Protein AF-A0A523JPT5-F1 (afdb_monomer)

Structure (mmCIF, N/CA/C/O backbone):
data_AF-A0A523JPT5-F1
#
_entry.id   AF-A0A523JPT5-F1
#
loop_
_atom_site.group_PDB
_atom_site.id
_atom_site.type_symbol
_atom_site.label_atom_id
_atom_site.label_alt_id
_atom_site.label_comp_id
_atom_site.label_asym_id
_atom_site.label_entity_id
_atom_site.label_seq_id
_atom_site.pdbx_PDB_ins_code
_atom_site.Cartn_x
_atom_site.Cartn_y
_atom_site.Cartn_z
_atom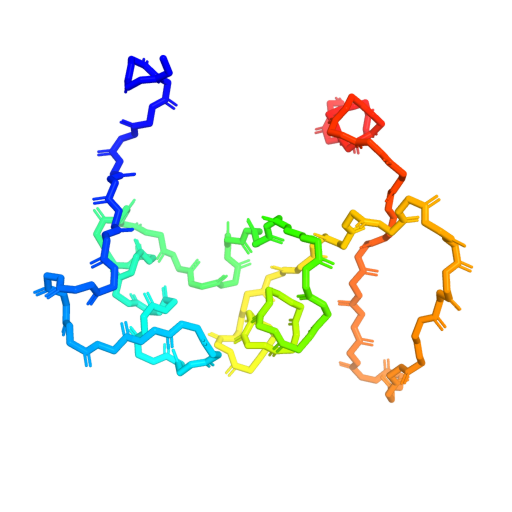_site.occupancy
_atom_site.B_iso_or_equiv
_atom_site.auth_seq_id
_atom_site.auth_comp_id
_atom_site.auth_asym_id
_atom_site.auth_atom_id
_atom_site.pdbx_PDB_model_num
ATOM 1 N N . LEU A 1 1 ? 9.494 12.790 11.562 1.00 85.62 1 LEU A N 1
ATOM 2 C CA . LEU A 1 1 ? 8.439 12.024 10.862 1.00 85.62 1 LEU A CA 1
ATOM 3 C C . LEU A 1 1 ? 7.201 11.801 11.725 1.00 85.62 1 LEU A C 1
ATOM 5 O O . LEU A 1 1 ? 6.123 11.994 11.199 1.00 85.62 1 LEU A O 1
ATOM 9 N N . ALA A 1 2 ? 7.329 11.475 13.018 1.00 84.88 2 ALA A N 1
ATOM 10 C CA . ALA A 1 2 ? 6.192 11.144 13.893 1.00 84.88 2 ALA A CA 1
ATOM 11 C C . ALA A 1 2 ? 4.979 12.102 13.830 1.00 84.88 2 ALA A C 1
ATOM 13 O O . ALA A 1 2 ? 3.855 11.632 13.834 1.00 84.88 2 ALA A O 1
ATOM 14 N N . GLY A 1 3 ? 5.184 13.418 13.689 1.00 95.50 3 GLY A N 1
ATOM 15 C CA . GLY A 1 3 ? 4.082 14.389 13.583 1.00 95.50 3 GLY A CA 1
ATOM 16 C C . GLY A 1 3 ? 3.225 14.314 12.308 1.00 95.50 3 GLY A C 1
ATOM 17 O O . GLY A 1 3 ? 2.306 15.110 12.174 1.00 95.50 3 GLY A O 1
ATOM 18 N N . TYR A 1 4 ? 3.533 13.408 11.375 1.00 95.62 4 TYR A N 1
ATOM 19 C CA . TYR A 1 4 ? 2.767 13.183 10.143 1.00 95.62 4 TYR A CA 1
ATOM 20 C C . TYR A 1 4 ? 1.948 11.881 10.161 1.00 95.62 4 TYR A C 1
ATOM 22 O O . TYR A 1 4 ? 1.300 11.579 9.165 1.00 95.62 4 TYR A O 1
ATOM 30 N N . PHE A 1 5 ? 2.011 11.089 11.238 1.00 96.44 5 PHE A N 1
ATOM 31 C CA . PHE A 1 5 ? 1.385 9.766 11.302 1.00 96.44 5 PHE A CA 1
ATOM 32 C C . PHE A 1 5 ? 0.457 9.651 12.511 1.00 96.44 5 PHE A C 1
ATOM 34 O O . PHE A 1 5 ? 0.906 9.803 13.645 1.00 96.44 5 PHE A O 1
ATOM 41 N N . ASP A 1 6 ? -0.809 9.313 12.264 1.00 96.06 6 ASP A N 1
ATOM 42 C CA . ASP A 1 6 ? -1.807 9.067 13.317 1.00 96.06 6 ASP A CA 1
ATOM 43 C C . ASP A 1 6 ? -1.599 7.719 14.029 1.00 96.06 6 ASP A C 1
ATOM 45 O O . ASP A 1 6 ? -1.977 7.553 15.186 1.00 96.06 6 ASP A O 1
ATOM 49 N N . HIS A 1 7 ? -0.974 6.753 13.346 1.00 94.50 7 HIS A N 1
ATOM 50 C CA . HIS A 1 7 ? -0.648 5.431 13.881 1.00 94.50 7 HIS A CA 1
ATOM 51 C C . HIS A 1 7 ? 0.732 4.983 13.405 1.00 94.50 7 HIS A C 1
ATOM 53 O O . HIS A 1 7 ? 1.080 5.147 12.234 1.00 94.50 7 HIS A O 1
ATOM 59 N N . ILE A 1 8 ? 1.507 4.373 14.301 1.00 94.12 8 ILE A N 1
ATOM 60 C CA . ILE A 1 8 ? 2.782 3.725 13.982 1.00 94.12 8 ILE A CA 1
ATOM 61 C C . ILE A 1 8 ? 2.671 2.273 14.432 1.00 94.12 8 ILE A C 1
ATOM 63 O O . ILE A 1 8 ? 2.511 2.004 15.617 1.00 94.12 8 ILE A O 1
ATOM 67 N N . GLN A 1 9 ? 2.772 1.344 13.480 1.00 92.75 9 GLN A N 1
ATOM 68 C CA . GLN A 1 9 ? 2.758 -0.086 13.761 1.00 92.75 9 GLN A CA 1
ATOM 69 C C . GLN A 1 9 ? 4.149 -0.684 13.588 1.00 92.75 9 GLN A C 1
ATOM 71 O O . GLN A 1 9 ? 4.707 -0.651 12.490 1.00 92.75 9 GLN A O 1
ATOM 76 N N . VAL A 1 10 ? 4.672 -1.298 14.649 1.00 91.94 10 VAL A N 1
ATOM 77 C CA . VAL A 1 10 ? 5.918 -2.069 14.610 1.00 91.94 10 VAL A CA 1
ATOM 78 C C . VAL A 1 10 ? 5.591 -3.559 14.709 1.00 91.94 10 VAL A C 1
ATOM 80 O O . VAL A 1 10 ? 4.820 -3.985 15.568 1.00 91.94 10 VAL A O 1
ATOM 83 N N . GLU A 1 11 ? 6.167 -4.367 13.817 1.00 87.00 11 GLU A N 1
ATOM 84 C CA . GLU A 1 11 ? 5.938 -5.820 13.752 1.00 87.00 11 GLU A CA 1
ATOM 85 C C . GLU A 1 11 ? 6.279 -6.527 15.071 1.00 87.00 11 GLU A C 1
ATOM 87 O O . GLU A 1 11 ? 5.494 -7.341 15.552 1.00 87.00 11 GLU A O 1
ATOM 92 N N . GLY A 1 12 ? 7.405 -6.167 15.697 1.00 85.25 12 GLY A N 1
ATOM 93 C CA . GLY A 1 12 ? 7.843 -6.767 16.961 1.00 85.25 12 GLY A CA 1
ATOM 94 C C . GLY A 1 12 ? 6.871 -6.568 18.131 1.00 85.25 12 GLY A C 1
ATOM 95 O O . GLY A 1 12 ? 6.897 -7.353 19.072 1.00 85.25 12 GLY A O 1
ATOM 96 N N . GLU A 1 13 ? 5.998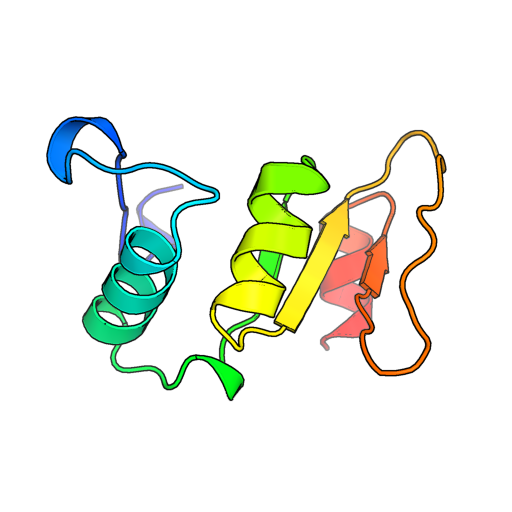 -5.560 18.069 1.00 85.81 13 GLU A N 1
ATOM 97 C CA . GLU A 1 13 ? 4.987 -5.284 19.098 1.00 85.81 13 GLU A CA 1
ATOM 98 C C . GLU A 1 13 ? 3.677 -6.041 18.836 1.00 85.81 13 GLU A C 1
ATOM 100 O O . GLU A 1 13 ? 2.988 -6.436 19.774 1.00 85.81 13 GLU A O 1
ATOM 105 N N . PHE A 1 14 ? 3.341 -6.272 17.563 1.00 84.31 14 PHE A N 1
ATOM 106 C CA . PHE A 1 14 ? 2.121 -6.974 17.152 1.00 84.31 14 PHE A CA 1
ATOM 107 C C . PHE A 1 14 ? 2.303 -8.496 17.058 1.00 84.31 14 PHE A C 1
ATOM 109 O O . PHE A 1 14 ? 1.334 -9.246 17.154 1.00 84.31 14 PHE A O 1
ATOM 116 N N . GLY A 1 15 ? 3.539 -8.964 16.859 1.00 88.94 15 GLY A N 1
ATOM 117 C CA . GLY A 1 15 ? 3.883 -10.382 16.719 1.00 88.94 15 GLY A CA 1
ATOM 118 C C . GLY A 1 15 ? 3.621 -10.972 15.328 1.00 88.94 15 GLY A C 1
ATOM 119 O O . GLY A 1 15 ? 3.967 -12.127 15.092 1.00 88.94 15 GLY A O 1
ATOM 120 N N . LEU A 1 16 ? 3.045 -10.194 14.406 1.00 91.50 16 LEU A N 1
ATOM 121 C CA . LEU A 1 16 ? 2.861 -10.547 12.996 1.00 91.50 16 LEU A CA 1
ATOM 122 C C . LEU A 1 16 ? 3.330 -9.400 12.096 1.00 91.50 16 LEU A C 1
ATOM 124 O O . LEU A 1 16 ? 3.122 -8.223 12.397 1.00 91.50 16 LEU A O 1
ATOM 128 N N . GLY A 1 17 ? 3.937 -9.762 10.970 1.00 93.88 17 GLY A N 1
ATOM 129 C CA . GLY A 1 17 ? 4.461 -8.835 9.975 1.00 93.88 17 GLY A CA 1
ATOM 130 C C . GLY A 1 17 ? 3.771 -8.960 8.632 1.00 93.88 17 GLY A C 1
ATOM 131 O O . GLY A 1 17 ? 2.999 -9.878 8.373 1.00 93.88 17 GLY A O 1
ATOM 132 N N . LYS A 1 18 ? 4.095 -8.051 7.719 1.00 96.50 18 LYS A N 1
ATOM 133 C CA . LYS A 1 18 ? 3.701 -8.203 6.315 1.00 96.50 18 LYS A CA 1
ATOM 134 C C . LYS A 1 18 ? 4.410 -9.448 5.739 1.00 96.50 18 LYS A C 1
ATOM 136 O O . LYS A 1 18 ? 5.595 -9.630 6.017 1.00 96.50 18 LYS A O 1
ATOM 141 N N . PRO A 1 19 ? 3.770 -10.280 4.896 1.00 96.75 19 PRO A N 1
ATOM 142 C CA . PRO A 1 19 ? 2.495 -10.070 4.204 1.00 96.75 19 PRO A CA 1
ATOM 143 C C . PRO A 1 19 ? 1.250 -10.576 4.954 1.00 96.75 19 PRO A C 1
ATOM 145 O O . PRO A 1 19 ? 0.194 -10.682 4.336 1.00 96.75 19 PRO A O 1
ATOM 148 N N . GLU A 1 20 ? 1.332 -10.908 6.243 1.00 96.75 20 GLU A N 1
ATOM 149 C CA . GLU A 1 20 ? 0.204 -11.512 6.956 1.00 96.75 20 GLU A CA 1
ATOM 150 C C . GLU A 1 20 ? -1.011 -10.580 6.980 1.00 96.75 20 GLU A C 1
ATOM 152 O O . GLU A 1 20 ? -0.956 -9.468 7.505 1.00 96.75 20 GLU A O 1
ATOM 157 N N . ARG A 1 21 ? -2.152 -11.049 6.459 1.00 96.88 21 ARG A N 1
ATOM 158 C CA . ARG A 1 21 ? -3.394 -10.260 6.338 1.00 96.88 21 ARG A CA 1
ATOM 159 C C . ARG A 1 21 ? -3.802 -9.571 7.647 1.00 96.88 21 ARG A C 1
ATOM 161 O O . ARG A 1 21 ? -4.354 -8.472 7.617 1.00 96.88 21 ARG A O 1
ATOM 168 N N . ALA A 1 22 ? -3.522 -10.196 8.789 1.00 96.38 22 ALA A N 1
ATOM 169 C CA . ALA A 1 22 ? -3.851 -9.665 10.106 1.00 96.38 22 ALA A CA 1
ATOM 170 C C . ALA A 1 22 ? -3.222 -8.287 10.386 1.00 96.38 22 ALA A C 1
ATOM 172 O O . ALA A 1 22 ? -3.896 -7.445 10.976 1.00 96.38 22 ALA A O 1
ATOM 173 N N . VAL A 1 23 ? -1.985 -8.021 9.937 1.00 96.38 23 VAL A N 1
ATOM 174 C CA . VAL A 1 23 ? -1.314 -6.735 10.216 1.00 96.38 23 VAL A CA 1
ATOM 175 C C . VAL A 1 23 ? -1.981 -5.582 9.468 1.00 96.38 23 VAL A C 1
ATOM 177 O O . VAL A 1 23 ? -2.198 -4.514 10.034 1.00 96.38 23 VAL A O 1
ATOM 180 N N . TYR A 1 24 ? -2.393 -5.820 8.222 1.00 97.75 24 TYR A N 1
ATOM 181 C CA . TYR A 1 24 ? -3.094 -4.838 7.398 1.00 97.75 24 TYR A CA 1
ATOM 182 C C . TYR A 1 24 ? -4.456 -4.478 7.983 1.00 97.75 24 TYR A C 1
ATOM 184 O O . TYR A 1 24 ? -4.776 -3.303 8.149 1.00 97.75 24 TYR A O 1
ATOM 192 N N . LEU A 1 25 ? -5.247 -5.493 8.344 1.00 97.38 25 LEU A N 1
ATOM 193 C CA . LEU A 1 25 ? -6.564 -5.279 8.943 1.00 97.38 25 LEU A CA 1
ATOM 194 C C . LEU A 1 25 ? -6.465 -4.596 10.308 1.00 97.38 25 LEU A C 1
ATOM 196 O O . LEU A 1 25 ? -7.301 -3.750 10.626 1.00 97.38 25 LEU A O 1
ATOM 200 N N . HIS A 1 26 ? -5.441 -4.932 11.096 1.00 96.38 26 HIS A N 1
ATOM 201 C CA . HIS A 1 26 ? -5.186 -4.273 12.369 1.00 96.38 26 HIS A CA 1
ATOM 202 C C . HIS A 1 26 ? -4.887 -2.784 12.176 1.00 96.38 26 HIS A C 1
ATOM 204 O O . HIS A 1 26 ? -5.551 -1.959 12.791 1.00 96.38 26 HIS A O 1
ATOM 210 N N . VAL A 1 27 ? -3.974 -2.429 11.266 1.00 96.56 27 VAL A N 1
ATOM 211 C CA . VAL A 1 27 ? -3.657 -1.022 10.964 1.00 96.56 27 VAL A CA 1
ATOM 212 C C . VAL A 1 27 ? -4.884 -0.264 10.450 1.00 96.56 27 VAL A C 1
ATOM 214 O O . VAL A 1 27 ? -5.153 0.835 10.928 1.00 96.56 27 VAL A O 1
ATOM 217 N N . ALA A 1 28 ? -5.663 -0.850 9.534 1.00 97.94 28 ALA A N 1
ATOM 218 C CA . ALA A 1 28 ? -6.902 -0.236 9.047 1.00 97.94 28 ALA A CA 1
ATOM 219 C C . ALA A 1 28 ? -7.894 0.028 10.190 1.00 97.94 28 ALA A C 1
ATOM 221 O O . ALA A 1 28 ? -8.443 1.123 10.297 1.00 97.94 28 ALA A O 1
ATOM 222 N N . THR A 1 29 ? -8.058 -0.947 11.089 1.00 97.19 29 THR A N 1
ATOM 223 C CA . THR A 1 29 ? -8.924 -0.826 12.269 1.00 97.19 29 THR A CA 1
ATOM 224 C C . THR A 1 29 ? -8.435 0.265 13.219 1.00 97.19 29 THR A C 1
ATOM 226 O O . THR A 1 29 ? -9.240 1.084 13.656 1.00 97.19 29 THR A O 1
ATOM 229 N N . SER A 1 30 ? -7.132 0.322 13.508 1.00 96.12 30 SER A N 1
ATOM 230 C CA . SER A 1 30 ? -6.531 1.347 14.375 1.00 96.12 30 SER A CA 1
ATOM 231 C C . SER A 1 30 ? -6.706 2.762 13.818 1.00 96.12 30 SER A C 1
ATOM 233 O O . SER A 1 30 ? -6.836 3.711 14.584 1.00 96.12 30 SER A O 1
ATOM 235 N N . LEU A 1 31 ? -6.776 2.898 12.491 1.00 96.81 31 LEU A N 1
ATOM 236 C CA . LEU A 1 31 ? -7.053 4.155 11.790 1.00 96.81 31 LEU A CA 1
ATOM 237 C C . LEU A 1 31 ? -8.554 4.413 11.554 1.00 96.81 31 LEU A C 1
ATOM 239 O O . LEU A 1 31 ? -8.912 5.427 10.960 1.00 96.81 31 LEU A O 1
ATOM 243 N N . GLY A 1 32 ? -9.444 3.508 11.979 1.00 97.88 32 GLY A N 1
ATOM 244 C CA . GLY A 1 32 ? -10.889 3.627 11.758 1.00 97.88 32 GLY A CA 1
ATOM 245 C C . GLY A 1 32 ? -11.307 3.581 10.282 1.00 97.88 32 GLY A C 1
ATOM 246 O O . GLY A 1 32 ? -12.351 4.125 9.923 1.00 97.88 32 GLY A O 1
ATOM 247 N N . ALA A 1 33 ? -10.503 2.956 9.418 1.00 98.12 33 ALA A N 1
ATOM 248 C CA . ALA A 1 33 ? -10.723 2.885 7.978 1.00 98.12 33 ALA A CA 1
ATOM 249 C C . ALA A 1 33 ? -11.149 1.478 7.528 1.00 98.12 33 ALA A C 1
ATOM 251 O O . ALA A 1 33 ? -10.694 0.464 8.056 1.00 98.12 33 ALA A O 1
ATOM 252 N N . ALA A 1 34 ? -12.005 1.412 6.506 1.00 98.31 34 ALA A N 1
ATOM 253 C CA . ALA A 1 34 ? -12.272 0.161 5.799 1.00 98.31 34 ALA A CA 1
ATOM 254 C C . ALA A 1 34 ? -11.069 -0.200 4.901 1.00 98.31 34 ALA A C 1
ATOM 256 O O . ALA A 1 34 ? -10.508 0.714 4.289 1.00 98.31 34 ALA A O 1
ATOM 257 N N . PRO A 1 35 ? -10.683 -1.485 4.763 1.00 98.25 35 PRO A N 1
ATOM 258 C CA . PRO A 1 35 ? -9.542 -1.886 3.935 1.00 98.25 35 PRO A CA 1
ATOM 259 C C . PRO A 1 35 ? -9.613 -1.358 2.498 1.00 98.25 35 PRO A C 1
ATOM 261 O O . PRO A 1 35 ? -8.618 -0.864 1.976 1.00 98.25 35 PRO A O 1
ATOM 264 N N . GLU A 1 36 ? -10.800 -1.338 1.894 1.00 98.06 36 GLU A N 1
ATOM 265 C CA . GLU A 1 36 ? -11.037 -0.864 0.522 1.00 98.06 36 GLU A CA 1
ATOM 266 C C . GLU A 1 36 ? -10.865 0.660 0.380 1.00 98.06 36 GLU A C 1
ATOM 268 O O . GLU A 1 36 ? -10.921 1.211 -0.716 1.00 98.06 36 GLU A O 1
ATOM 273 N N . ARG A 1 37 ? -10.684 1.375 1.495 1.00 97.81 37 ARG A N 1
ATOM 274 C CA . ARG A 1 37 ? -10.371 2.808 1.556 1.00 97.81 37 ARG A CA 1
ATOM 275 C C . ARG A 1 37 ? -8.906 3.068 1.907 1.00 97.81 37 ARG A C 1
ATOM 277 O O . ARG A 1 37 ? -8.522 4.228 2.037 1.00 97.81 37 ARG A O 1
ATOM 284 N N . CYS A 1 38 ? -8.093 2.023 2.046 1.00 98.31 38 CYS A N 1
ATOM 285 C CA . CYS A 1 38 ? -6.673 2.115 2.354 1.00 98.31 38 CYS A CA 1
ATOM 286 C C . CYS A 1 38 ? -5.819 1.896 1.099 1.00 98.31 38 CYS A C 1
ATOM 288 O O . CYS A 1 38 ? -6.099 1.017 0.282 1.00 98.31 38 CYS A O 1
ATOM 290 N N . LEU A 1 39 ? -4.739 2.670 0.983 1.00 98.12 39 LEU A N 1
ATOM 291 C CA . LEU A 1 39 ? -3.678 2.474 -0.002 1.00 98.12 39 LEU A CA 1
ATOM 292 C C . LEU A 1 39 ? -2.386 2.107 0.730 1.00 98.12 39 LEU A C 1
ATOM 294 O O . LEU A 1 39 ? -1.840 2.928 1.466 1.00 98.12 39 LEU A O 1
ATOM 298 N N . MET A 1 40 ? -1.884 0.894 0.508 1.00 98.19 40 MET A N 1
ATOM 299 C CA . MET A 1 40 ? -0.546 0.508 0.942 1.00 98.19 40 MET A CA 1
ATOM 300 C C . MET A 1 40 ? 0.488 1.020 -0.059 1.00 98.19 40 MET A C 1
ATOM 302 O O . MET A 1 40 ? 0.372 0.778 -1.260 1.00 98.19 40 MET A O 1
ATOM 306 N N . VAL A 1 41 ? 1.517 1.701 0.440 1.00 98.25 41 VAL A N 1
ATOM 307 C CA . VAL A 1 41 ? 2.625 2.222 -0.366 1.00 98.25 41 VAL A CA 1
ATOM 308 C C . VAL A 1 41 ? 3.924 1.614 0.148 1.00 98.25 41 VAL A C 1
ATOM 310 O O . VAL A 1 41 ? 4.224 1.716 1.337 1.00 98.25 41 VAL A O 1
ATOM 313 N N . GLY A 1 42 ? 4.695 0.982 -0.732 1.00 97.69 42 GLY A N 1
ATOM 314 C CA . GLY A 1 4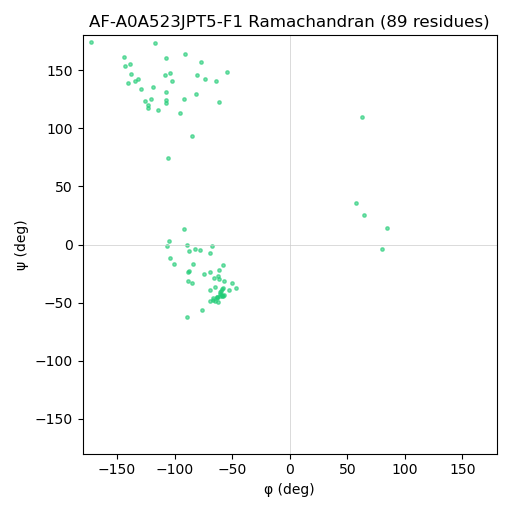2 ? 5.963 0.356 -0.359 1.00 97.69 42 GLY A CA 1
ATOM 315 C C . GLY A 1 42 ? 6.759 -0.148 -1.557 1.00 97.69 42 GLY A C 1
ATOM 316 O O . GLY A 1 42 ? 6.304 -0.073 -2.698 1.00 97.69 42 GLY A O 1
ATOM 317 N N . ASP A 1 43 ? 7.969 -0.628 -1.306 1.00 96.88 43 ASP A N 1
ATOM 318 C CA . ASP A 1 43 ? 8.949 -1.045 -2.312 1.00 96.88 43 ASP A CA 1
ATOM 319 C C . ASP A 1 43 ? 9.059 -2.573 -2.459 1.00 96.88 43 ASP A C 1
ATOM 321 O O . ASP A 1 43 ? 9.611 -3.070 -3.446 1.00 96.88 43 ASP A O 1
ATOM 325 N N . SER A 1 44 ? 8.474 -3.346 -1.542 1.00 97.25 44 SER A N 1
ATOM 326 C CA . SER A 1 44 ? 8.458 -4.805 -1.612 1.00 97.25 44 SER A CA 1
ATOM 327 C C . SER A 1 44 ? 7.173 -5.308 -2.258 1.00 97.25 44 SER A C 1
ATOM 329 O O . SER A 1 44 ? 6.086 -5.245 -1.684 1.00 97.25 44 SER A O 1
ATOM 331 N N . PHE A 1 45 ? 7.302 -5.898 -3.448 1.00 97.38 45 PHE A N 1
ATOM 332 C CA . PHE A 1 45 ? 6.155 -6.445 -4.174 1.00 97.38 45 PHE A CA 1
ATOM 333 C C . PHE A 1 45 ? 5.418 -7.526 -3.368 1.00 97.38 45 PHE A C 1
ATOM 335 O O . PHE A 1 45 ? 4.192 -7.523 -3.269 1.00 97.38 45 PHE A O 1
ATOM 342 N N . ARG A 1 46 ? 6.161 -8.437 -2.725 1.00 96.81 46 ARG A N 1
ATOM 343 C CA . ARG A 1 46 ? 5.552 -9.528 -1.955 1.00 96.81 46 ARG A CA 1
ATOM 344 C C . ARG A 1 46 ? 4.857 -9.022 -0.698 1.00 96.81 46 ARG A C 1
ATOM 346 O O . ARG A 1 46 ? 3.737 -9.438 -0.427 1.00 96.81 46 ARG A O 1
ATOM 353 N N . SER A 1 47 ? 5.525 -8.186 0.097 1.00 97.50 47 SER A N 1
ATOM 354 C CA . SER A 1 47 ? 4.926 -7.735 1.350 1.00 97.50 47 SER A CA 1
ATOM 355 C C . SER A 1 47 ? 3.875 -6.674 1.088 1.00 97.50 47 SER A C 1
ATOM 357 O O . SER A 1 47 ? 2.731 -6.900 1.457 1.00 97.50 47 SER A O 1
ATOM 359 N N . ASP A 1 48 ? 4.230 -5.581 0.415 1.00 98.00 48 ASP A N 1
ATOM 360 C CA . ASP A 1 48 ? 3.444 -4.345 0.371 1.00 98.00 48 ASP A CA 1
ATOM 361 C C . ASP A 1 48 ? 2.362 -4.362 -0.705 1.00 98.00 48 ASP A C 1
ATOM 363 O O . ASP A 1 48 ? 1.296 -3.795 -0.496 1.00 98.00 48 ASP A O 1
ATOM 367 N N . VAL A 1 49 ? 2.601 -5.028 -1.840 1.00 98.25 49 VAL A N 1
ATOM 368 C CA . VAL A 1 49 ? 1.605 -5.114 -2.919 1.00 98.25 49 VAL A CA 1
ATOM 369 C C . VAL A 1 49 ? 0.704 -6.321 -2.715 1.00 98.25 49 VAL A C 1
ATOM 371 O O . VAL A 1 49 ? -0.495 -6.159 -2.503 1.00 98.25 49 VAL A O 1
ATOM 374 N N . LEU A 1 50 ? 1.258 -7.537 -2.738 1.00 97.94 50 LEU A N 1
ATOM 375 C CA . LEU A 1 50 ? 0.440 -8.749 -2.627 1.00 97.94 50 LEU A CA 1
ATOM 376 C C . LEU A 1 50 ? -0.285 -8.831 -1.281 1.00 97.94 50 LEU A C 1
ATOM 378 O O . LEU A 1 50 ? -1.492 -9.056 -1.268 1.00 97.94 50 LEU A O 1
ATOM 382 N N . GLY A 1 51 ? 0.415 -8.570 -0.171 1.00 98.00 51 GLY A N 1
ATOM 383 C CA . GLY A 1 51 ? -0.194 -8.598 1.161 1.00 98.00 51 GLY A CA 1
ATOM 384 C C . GLY A 1 51 ? -1.342 -7.595 1.320 1.00 98.00 51 GLY A C 1
ATOM 385 O O . GLY A 1 51 ? -2.385 -7.936 1.875 1.00 98.00 51 GLY A O 1
ATOM 386 N N . ALA A 1 52 ? -1.195 -6.384 0.773 1.00 98.38 52 ALA A N 1
ATOM 387 C CA . ALA A 1 52 ? -2.255 -5.380 0.798 1.00 98.38 52 ALA A CA 1
ATOM 388 C C . ALA A 1 52 ? -3.466 -5.798 -0.048 1.00 98.38 52 ALA A C 1
ATOM 390 O O . ALA A 1 52 ? -4.599 -5.741 0.431 1.00 98.38 52 ALA A O 1
ATOM 391 N N . LEU A 1 53 ? -3.234 -6.284 -1.272 1.00 98.25 53 LEU A N 1
ATOM 392 C CA . LEU A 1 53 ? -4.305 -6.774 -2.146 1.00 98.25 53 LEU A CA 1
ATOM 393 C C . LEU A 1 53 ? -5.060 -7.955 -1.512 1.00 98.25 53 LEU A C 1
ATOM 395 O O . LEU A 1 53 ? -6.286 -8.006 -1.574 1.00 98.25 53 LEU A O 1
ATOM 399 N N . ASP A 1 54 ? -4.356 -8.882 -0.857 1.00 97.75 54 ASP A N 1
ATOM 400 C CA . ASP A 1 54 ? -4.965 -10.023 -0.153 1.00 97.75 54 ASP A CA 1
ATOM 401 C C . ASP A 1 54 ? -5.746 -9.599 1.109 1.00 97.75 54 ASP A C 1
ATOM 403 O O . ASP A 1 54 ? -6.690 -10.277 1.542 1.00 97.75 54 ASP A O 1
ATOM 407 N N . ALA A 1 55 ? -5.401 -8.446 1.686 1.00 98.12 55 ALA A N 1
ATOM 408 C CA . ALA A 1 55 ? -6.150 -7.808 2.763 1.00 98.12 55 ALA A CA 1
ATOM 409 C C . ALA A 1 55 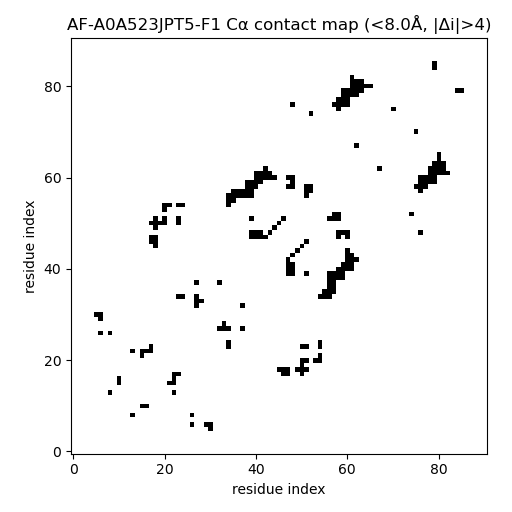? -7.353 -6.975 2.279 1.00 98.12 55 ALA A C 1
ATOM 411 O O . ALA A 1 55 ? -8.118 -6.500 3.115 1.00 98.12 55 ALA A O 1
ATOM 412 N N . GLY A 1 56 ? -7.558 -6.837 0.963 1.00 98.06 56 GLY A N 1
ATOM 413 C CA . GLY A 1 56 ? -8.638 -6.030 0.382 1.00 98.06 56 GLY A CA 1
ATOM 414 C C . GLY A 1 56 ? -8.307 -4.542 0.240 1.00 98.06 56 GLY A C 1
ATOM 415 O O . GLY A 1 56 ? -9.206 -3.740 0.013 1.00 98.06 56 GLY A O 1
ATOM 416 N N . MET A 1 57 ? -7.034 -4.166 0.373 1.00 98.56 57 MET A N 1
ATOM 417 C CA . MET A 1 57 ? -6.563 -2.791 0.201 1.00 98.56 57 MET A CA 1
ATOM 418 C C . MET A 1 57 ? -6.145 -2.501 -1.240 1.00 98.56 57 MET A C 1
ATOM 420 O O . MET A 1 57 ? -5.863 -3.406 -2.027 1.00 98.56 57 MET A O 1
ATOM 424 N N . HIS A 1 58 ? -6.026 -1.216 -1.570 1.00 98.31 58 HIS A N 1
ATOM 425 C CA . HIS A 1 58 ? -5.280 -0.779 -2.745 1.00 98.31 58 HIS A CA 1
ATOM 426 C C . HIS A 1 58 ? -3.770 -0.839 -2.482 1.00 98.31 58 HIS A C 1
ATOM 428 O O . HIS A 1 58 ? -3.322 -0.753 -1.338 1.00 98.31 58 HIS A O 1
ATOM 434 N N . ALA A 1 59 ? -2.975 -0.929 -3.550 1.00 98.31 59 ALA A N 1
ATOM 435 C CA . ALA A 1 59 ? -1.519 -0.929 -3.461 1.00 98.31 59 ALA A CA 1
ATOM 436 C C . ALA A 1 59 ? -0.871 0.001 -4.498 1.00 98.31 59 ALA A C 1
ATOM 438 O O . ALA A 1 59 ? -1.292 0.046 -5.658 1.00 98.31 59 ALA A O 1
ATOM 439 N N . ALA A 1 60 ? 0.186 0.700 -4.082 1.00 98.19 60 ALA A N 1
ATOM 440 C CA . ALA A 1 60 ? 1.112 1.427 -4.940 1.00 98.19 60 ALA A CA 1
ATOM 441 C C . ALA A 1 60 ? 2.542 0.928 -4.693 1.00 98.19 60 ALA A C 1
ATOM 443 O O . ALA A 1 60 ? 3.068 1.018 -3.583 1.00 98.19 60 ALA A O 1
ATOM 444 N N . TRP A 1 61 ? 3.165 0.402 -5.744 1.00 98.25 61 TRP A N 1
ATOM 445 C CA . TRP A 1 61 ? 4.529 -0.099 -5.714 1.00 98.25 61 TRP A CA 1
ATOM 446 C C . TRP A 1 61 ? 5.520 0.991 -6.105 1.00 98.25 61 TRP A C 1
ATOM 448 O O . TRP A 1 61 ? 5.413 1.572 -7.189 1.00 98.25 61 TRP A O 1
ATOM 458 N N . ILE A 1 62 ? 6.504 1.230 -5.240 1.00 98.12 62 ILE A N 1
ATOM 459 C CA . ILE A 1 62 ? 7.678 2.041 -5.554 1.00 98.12 62 ILE A CA 1
ATOM 460 C C . ILE A 1 62 ? 8.707 1.129 -6.231 1.00 98.12 62 ILE A C 1
ATOM 462 O O . ILE A 1 62 ? 9.502 0.452 -5.578 1.00 98.12 62 ILE A O 1
ATOM 466 N N . ASP A 1 63 ? 8.678 1.097 -7.559 1.00 97.19 63 ASP A N 1
ATOM 467 C CA . ASP A 1 63 ? 9.543 0.260 -8.389 1.00 97.19 63 ASP A CA 1
ATOM 468 C C . ASP A 1 63 ? 10.635 1.094 -9.062 1.00 97.19 63 ASP A C 1
ATOM 470 O O . ASP A 1 63 ? 10.603 1.368 -10.260 1.00 97.19 63 ASP A O 1
ATOM 474 N N . VAL A 1 64 ? 11.636 1.494 -8.274 1.00 94.75 64 VAL A N 1
ATOM 475 C CA . VAL A 1 64 ? 12.770 2.314 -8.747 1.00 94.75 64 VAL A CA 1
ATOM 476 C C . VAL A 1 64 ? 13.525 1.645 -9.903 1.00 94.75 64 VAL A C 1
ATOM 478 O O . VAL A 1 64 ? 14.065 2.322 -10.773 1.00 94.75 64 VAL A O 1
ATOM 481 N N . ALA A 1 65 ? 13.567 0.311 -9.917 1.00 93.62 65 ALA A N 1
ATOM 482 C CA . ALA A 1 65 ? 14.281 -0.465 -10.927 1.00 93.62 65 ALA A CA 1
ATOM 483 C C . ALA A 1 65 ? 13.437 -0.760 -12.179 1.00 93.62 65 ALA A C 1
ATOM 485 O O . ALA A 1 65 ? 13.966 -1.343 -13.125 1.00 93.62 65 ALA A O 1
ATOM 486 N N . GLY A 1 66 ? 12.149 -0.393 -12.189 1.00 91.88 66 GLY A N 1
ATOM 487 C CA . GLY A 1 66 ? 11.240 -0.660 -13.304 1.00 91.88 66 GLY A CA 1
ATOM 488 C C . GLY A 1 66 ? 11.120 -2.147 -13.643 1.00 91.88 66 GLY A C 1
ATOM 489 O O . GLY A 1 66 ? 11.040 -2.500 -14.818 1.00 91.88 66 GLY A O 1
ATOM 490 N N . ARG A 1 67 ? 11.154 -3.022 -12.631 1.00 91.00 67 ARG A N 1
ATOM 491 C CA . ARG A 1 67 ? 11.024 -4.476 -12.797 1.00 91.00 67 ARG A CA 1
ATOM 492 C C . ARG A 1 67 ? 9.710 -4.847 -13.473 1.00 91.00 67 ARG A C 1
ATOM 494 O O . ARG A 1 67 ? 9.733 -5.670 -14.380 1.00 91.00 67 ARG A O 1
ATOM 501 N N . GLY A 1 68 ? 8.604 -4.233 -13.048 1.00 85.88 68 GLY A N 1
ATOM 502 C CA . GLY A 1 68 ? 7.263 -4.507 -13.558 1.00 85.88 68 GLY A CA 1
ATOM 503 C C . GLY A 1 68 ? 6.807 -5.945 -13.290 1.00 85.88 68 GLY A C 1
ATOM 504 O O . GLY A 1 68 ? 7.263 -6.894 -13.918 1.00 85.88 68 GLY A O 1
ATOM 505 N N . GLU A 1 69 ? 5.842 -6.117 -12.395 1.00 92.88 69 GLU A N 1
ATOM 506 C CA . GLU A 1 69 ? 5.287 -7.432 -12.076 1.00 92.88 69 GLU A CA 1
ATOM 507 C C . GLU A 1 69 ? 3.915 -7.614 -12.729 1.00 92.88 69 GLU A C 1
ATOM 509 O O . GLU A 1 69 ? 3.151 -6.669 -12.937 1.00 92.88 69 GLU A O 1
ATOM 514 N N . ARG A 1 70 ? 3.584 -8.851 -13.102 1.00 91.44 70 ARG A N 1
ATOM 515 C CA . ARG A 1 70 ? 2.308 -9.162 -13.758 1.00 91.44 70 ARG A CA 1
ATOM 516 C C . ARG A 1 70 ? 1.389 -9.905 -12.806 1.00 91.44 70 ARG A C 1
ATOM 518 O O . ARG A 1 70 ? 1.726 -10.977 -12.316 1.00 91.44 70 ARG A O 1
ATOM 525 N N . LEU A 1 71 ? 0.193 -9.357 -12.613 1.00 92.00 71 LEU A N 1
ATOM 526 C CA . LEU A 1 71 ? -0.898 -10.010 -11.896 1.00 92.00 71 LEU A CA 1
ATOM 527 C C . LEU A 1 71 ? -2.006 -10.455 -12.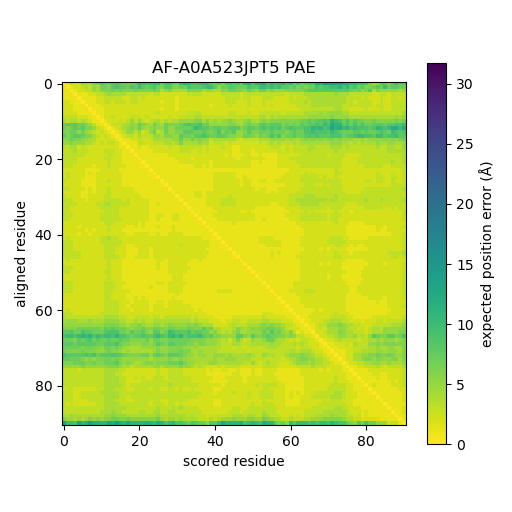861 1.00 92.00 71 LEU A C 1
ATOM 529 O O . LEU A 1 71 ? -2.098 -9.940 -13.981 1.00 92.00 71 LEU A O 1
ATOM 533 N N . PRO A 1 72 ? -2.871 -11.397 -12.442 1.00 93.38 72 PRO A N 1
ATOM 534 C CA . PRO A 1 72 ? -4.122 -11.668 -13.141 1.00 93.38 72 PRO A CA 1
ATOM 535 C C . PRO A 1 72 ? -4.953 -10.391 -13.309 1.00 93.38 72 PRO A C 1
ATOM 537 O O . PRO A 1 72 ? -4.950 -9.535 -12.429 1.00 93.38 72 PRO A O 1
ATOM 540 N N . ALA A 1 73 ? -5.731 -10.295 -14.392 1.00 89.50 73 ALA A N 1
ATOM 541 C CA . ALA A 1 73 ? -6.502 -9.094 -14.745 1.00 89.50 73 ALA A CA 1
ATOM 542 C C . ALA A 1 73 ? -7.510 -8.627 -13.672 1.00 89.50 73 ALA A C 1
ATOM 544 O O . ALA A 1 73 ? -7.960 -7.488 -13.697 1.00 89.50 73 ALA A O 1
ATOM 545 N N . THR A 1 74 ? -7.863 -9.494 -12.723 1.00 90.25 74 THR A N 1
ATOM 546 C CA . THR A 1 74 ? -8.743 -9.186 -11.588 1.00 90.25 74 THR A CA 1
ATOM 547 C C . THR A 1 74 ? -8.048 -8.420 -10.461 1.00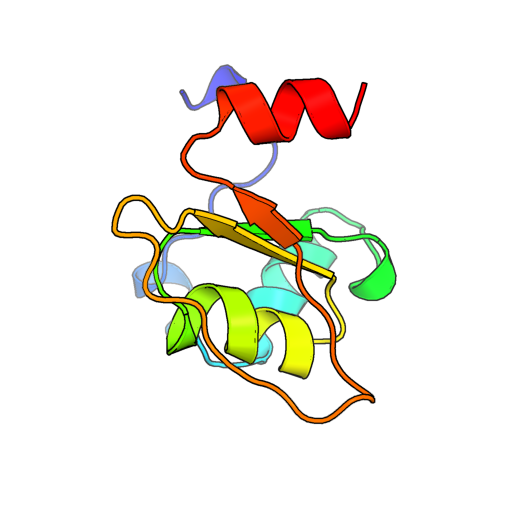 90.25 74 THR A C 1
ATOM 549 O O . THR A 1 74 ? -8.689 -8.091 -9.467 1.00 90.25 74 THR A O 1
ATOM 552 N N . ARG A 1 75 ? -6.735 -8.192 -10.558 1.00 93.44 75 ARG A N 1
ATOM 553 C CA . ARG A 1 75 ? -5.926 -7.498 -9.554 1.00 93.44 75 ARG A CA 1
ATOM 554 C C . ARG A 1 75 ? -5.118 -6.398 -10.228 1.00 93.44 75 ARG A C 1
ATOM 556 O O . ARG A 1 75 ? -4.478 -6.624 -11.250 1.00 93.44 75 ARG A O 1
ATOM 563 N N . SER A 1 76 ? -5.114 -5.219 -9.625 1.00 94.94 76 SER A N 1
ATOM 564 C CA . SER A 1 76 ? -4.384 -4.057 -10.127 1.00 94.94 76 SER A CA 1
ATOM 565 C C . SER A 1 76 ? -3.707 -3.320 -8.986 1.00 94.94 76 SER A C 1
ATOM 567 O O . SER A 1 76 ? -4.251 -3.238 -7.887 1.00 94.94 76 SER A O 1
ATOM 569 N N . TYR A 1 77 ? -2.553 -2.737 -9.275 1.00 97.12 77 TYR A N 1
ATOM 570 C CA . TYR A 1 77 ? -1.811 -1.877 -8.366 1.00 97.12 77 TYR A CA 1
ATOM 571 C C . TYR A 1 77 ? -1.175 -0.741 -9.176 1.00 97.12 77 TYR A C 1
ATOM 573 O O . TYR A 1 77 ? -0.934 -0.883 -10.378 1.00 97.12 77 TYR A O 1
ATOM 581 N N . ALA A 1 78 ? -0.928 0.400 -8.539 1.00 96.62 78 ALA A N 1
ATOM 582 C CA . ALA A 1 78 ? -0.206 1.498 -9.171 1.00 96.62 78 ALA A CA 1
ATOM 583 C C . ALA A 1 78 ? 1.302 1.231 -9.115 1.00 96.62 78 ALA A C 1
ATOM 585 O O . ALA A 1 78 ? 1.792 0.675 -8.140 1.00 96.62 78 ALA A O 1
ATOM 586 N N . THR A 1 79 ? 2.051 1.654 -10.130 1.00 96.88 79 THR A N 1
ATOM 587 C CA . THR A 1 79 ? 3.522 1.671 -10.079 1.00 96.88 79 THR A CA 1
ATOM 588 C C . THR A 1 79 ? 4.013 3.101 -10.245 1.00 96.88 79 THR A C 1
ATOM 590 O O . THR A 1 79 ? 3.499 3.834 -11.099 1.00 96.88 79 THR A O 1
ATOM 593 N N . VAL A 1 80 ? 4.977 3.482 -9.413 1.00 97.00 80 VAL A N 1
ATOM 594 C CA . VAL A 1 80 ? 5.677 4.772 -9.414 1.00 97.00 80 VAL A CA 1
ATOM 595 C C . VAL A 1 80 ? 7.162 4.532 -9.150 1.00 97.00 80 VAL A C 1
ATOM 597 O O . VAL A 1 80 ? 7.530 3.542 -8.519 1.00 97.00 80 VAL A O 1
A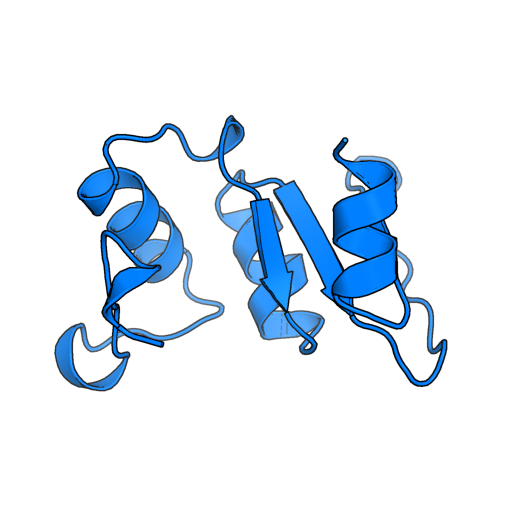TOM 600 N N . ALA A 1 81 ? 8.028 5.435 -9.591 1.00 97.00 81 ALA A N 1
ATOM 601 C CA . ALA A 1 81 ? 9.448 5.407 -9.252 1.00 97.00 81 ALA A CA 1
ATOM 602 C C . ALA A 1 81 ? 9.746 6.150 -7.938 1.00 97.00 81 ALA A C 1
ATOM 604 O O . ALA A 1 81 ? 10.762 5.883 -7.299 1.00 97.00 81 ALA A O 1
ATOM 605 N N . THR A 1 82 ? 8.883 7.086 -7.519 1.00 96.88 82 THR A N 1
ATOM 606 C CA . THR A 1 82 ? 9.100 7.914 -6.319 1.00 96.88 82 THR A CA 1
ATOM 607 C C . THR A 1 82 ? 7.805 8.222 -5.560 1.00 96.88 82 THR A C 1
ATOM 609 O O . THR A 1 82 ? 6.710 8.167 -6.116 1.00 96.88 82 THR A O 1
ATOM 612 N N . LEU A 1 83 ? 7.931 8.616 -4.285 1.00 95.62 83 LEU A N 1
ATOM 613 C CA . LEU A 1 83 ? 6.802 9.134 -3.499 1.00 95.62 83 LEU A CA 1
ATOM 614 C C . LEU A 1 83 ? 6.261 10.471 -4.034 1.00 95.62 83 LEU A C 1
ATOM 616 O O . LEU A 1 83 ? 5.077 10.744 -3.871 1.00 95.62 83 LEU A O 1
ATOM 620 N N . VAL A 1 84 ? 7.104 11.290 -4.674 1.00 97.00 84 VAL A N 1
ATOM 621 C CA . VAL A 1 84 ? 6.681 12.571 -5.270 1.00 97.00 84 VAL A CA 1
ATOM 622 C C . VAL A 1 84 ? 5.737 12.318 -6.438 1.00 97.00 84 VAL A C 1
ATOM 624 O O . VAL A 1 84 ? 4.643 12.865 -6.469 1.00 97.00 84 VAL A O 1
ATOM 627 N N . GLU A 1 85 ? 6.115 11.407 -7.332 1.00 97.06 85 GLU A N 1
ATOM 628 C CA . GLU A 1 85 ? 5.267 10.988 -8.448 1.00 97.06 85 GLU A CA 1
ATOM 629 C C . GLU A 1 85 ? 3.927 10.416 -7.962 1.00 97.06 85 GLU A C 1
ATOM 631 O O . GLU A 1 85 ? 2.883 10.660 -8.562 1.00 97.06 85 GLU A O 1
ATOM 636 N N . LEU A 1 86 ? 3.933 9.660 -6.859 1.00 96.94 86 LEU A N 1
ATOM 637 C CA . LEU A 1 86 ? 2.688 9.186 -6.262 1.00 96.94 86 LEU A CA 1
ATOM 638 C C . LEU A 1 86 ? 1.817 10.343 -5.769 1.00 96.94 86 LEU A C 1
ATOM 640 O O . LEU A 1 86 ? 0.616 10.338 -6.022 1.00 96.94 86 LEU A O 1
ATOM 644 N N . ALA A 1 87 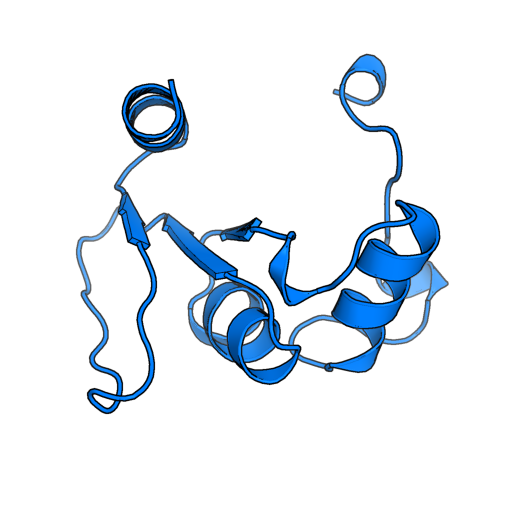? 2.409 11.319 -5.079 1.00 95.06 87 ALA A N 1
ATOM 645 C CA . ALA A 1 87 ? 1.683 12.483 -4.586 1.00 95.06 87 ALA A CA 1
ATOM 646 C C . ALA A 1 87 ? 1.055 13.287 -5.737 1.00 95.06 87 ALA A C 1
ATOM 648 O O . ALA A 1 87 ? -0.114 13.642 -5.655 1.00 95.06 87 ALA A O 1
ATOM 649 N N . GLU A 1 88 ? 1.782 13.491 -6.838 1.00 96.81 88 GLU A N 1
ATOM 650 C CA . GLU A 1 88 ? 1.282 14.173 -8.043 1.00 96.81 88 GLU A CA 1
ATOM 651 C C . GLU A 1 88 ? 0.101 13.452 -8.709 1.00 96.81 88 GLU A C 1
ATOM 653 O O . GLU A 1 88 ? -0.714 14.092 -9.362 1.00 96.81 88 GLU A O 1
ATOM 658 N N . ARG A 1 89 ? -0.008 12.127 -8.558 1.00 94.50 89 ARG A N 1
ATOM 659 C CA . ARG A 1 89 ? -1.117 11.332 -9.115 1.00 94.50 89 ARG A CA 1
ATOM 660 C C . ARG A 1 89 ? -2.368 11.309 -8.233 1.00 94.50 89 ARG A C 1
ATOM 662 O O . ARG A 1 89 ? -3.415 10.870 -8.705 1.00 94.50 89 ARG A O 1
ATOM 669 N N . LEU A 1 90 ? -2.247 11.676 -6.958 1.00 90.06 90 LEU A N 1
ATOM 670 C CA . LEU A 1 90 ? -3.341 11.637 -5.978 1.00 90.06 90 LEU A CA 1
ATOM 671 C C . LEU A 1 90 ? -3.981 13.009 -5.723 1.00 90.06 90 LEU A C 1
ATOM 673 O O . LEU A 1 90 ? -5.070 13.054 -5.148 1.00 90.06 90 LEU A O 1
ATOM 677 N N . LEU A 1 91 ? -3.303 14.092 -6.111 1.00 82.25 91 LEU A N 1
ATOM 678 C CA . LEU A 1 91 ? -3.775 15.479 -6.036 1.00 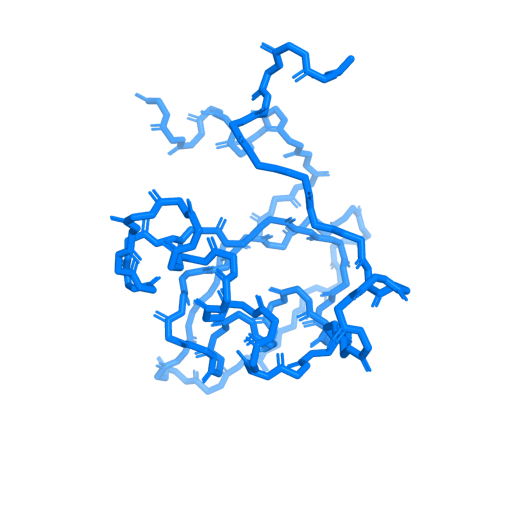82.25 91 LEU A CA 1
ATOM 679 C C . LEU A 1 91 ? -4.480 15.893 -7.333 1.00 82.25 91 LEU A C 1
ATOM 681 O O . LEU A 1 91 ? -5.453 16.672 -7.225 1.00 82.25 91 LEU A O 1
#

Sequence (91 aa):
LAGYFDHIQVEGEFGLGKPERAVYLHVATSLGAAPERCLMVGDSFRSDVLGALDAGMHAAWIDVAGRGERLPATRSYATVATLVELAERLL

Radius of gyration: 13.29 Å; Cα contacts (8 Å, |Δi|>4): 126; chains: 1; bounding box: 27×27×34 Å

Foldseek 3Di:
DVVVDPDDDDCVVVVDAFLPLVVLVVVCVSVVHDLCPDEFEEADCRGGPVSSVVNNHAYEHQPLPPPDDDDPPVGDHHYDVDPVVVVVVVD

Mean predicted aligned error: 2.94 Å

Solvent-accessible surface area (backbone atoms only — not comparable to full-atom values): 5490 Å² total; per-residue (Å²): 115,70,97,79,52,98,72,85,88,56,41,89,79,71,76,50,45,77,44,44,46,65,46,55,53,48,54,27,54,76,69,75,43,57,40,76,78,38,72,35,74,36,66,45,61,66,35,34,34,50,18,24,48,76,44,48,24,38,23,35,36,41,42,72,83,66,76,78,85,88,67,61,93,93,52,82,66,49,78,34,65,43,72,65,63,48,51,66,74,76,110

Nearest PDB structures (foldseek):
  4ygs-assembly1_A  TM=8.895E-01  e=5.068E-06  Thermococcus onnurineus NA1
  3vay-assembly1_B  TM=9.147E-01  e=1.526E-05  Pseudomonas syringae pv. tomato str. DC3000
  3qnm-assembly1_A  TM=8.613E-01  e=2.153E-05  Bacteroides thetaiotaomicron
  2om6-assembly1_B  TM=8.406E-01  e=9.801E-05  Pyrococcus horikoshii OT3
  4ift-assembly1_B  TM=7.799E-01  e=1.587E-04  Geobacillus stearothermophilus

pLDDT: mean 95.12, std 3.88, range [82.25, 98.56]

Secondary structure (DSSP, 8-state):
-GGG-S----HHHHS--TT-HHHHHHHHHHTT--GGG-EEEES-IIIIIIHHHHTT-EEEEE-TT-------TT---EEESSHHHHHHHH-